Protein AF-N9NGV6-F1 (afdb_monomer_lite)

Structure (mmCIF, N/CA/C/O backbone):
data_AF-N9NGV6-F1
#
_entry.id   AF-N9NGV6-F1
#
loop_
_atom_site.group_PDB
_atom_site.id
_atom_site.type_symbol
_atom_site.label_atom_id
_atom_site.label_alt_id
_atom_site.label_comp_id
_atom_site.label_asym_id
_atom_site.label_entity_id
_atom_site.label_seq_id
_atom_site.pdbx_PDB_ins_code
_atom_site.Cartn_x
_atom_site.Cartn_y
_atom_site.Cartn_z
_atom_site.occupancy
_atom_site.B_iso_or_equiv
_atom_site.auth_seq_id
_atom_site.auth_comp_id
_atom_site.auth_asym_id
_atom_site.auth_atom_id
_atom_site.pdbx_PDB_model_num
ATOM 1 N N . MET A 1 1 ? -22.074 -6.599 -7.313 1.00 46.69 1 MET A N 1
ATOM 2 C CA . MET A 1 1 ? -21.651 -6.704 -5.898 1.00 46.69 1 MET A CA 1
ATOM 3 C C . MET A 1 1 ? -20.652 -7.845 -5.792 1.00 46.69 1 MET A C 1
ATOM 5 O O . MET A 1 1 ? -20.912 -8.890 -6.373 1.00 46.69 1 MET A O 1
ATOM 9 N N . ARG A 1 2 ? -19.490 -7.631 -5.161 1.00 52.28 2 ARG A N 1
ATOM 10 C CA . ARG A 1 2 ? -18.477 -8.684 -4.961 1.00 52.28 2 ARG A CA 1
ATOM 11 C C . ARG A 1 2 ? -18.906 -9.549 -3.782 1.00 52.28 2 ARG A C 1
ATOM 13 O O . ARG A 1 2 ? -18.791 -9.114 -2.646 1.00 52.28 2 ARG A O 1
ATOM 20 N N . ASN A 1 3 ? -19.430 -10.735 -4.076 1.00 52.59 3 ASN A N 1
ATOM 21 C CA . ASN A 1 3 ? -19.887 -11.712 -3.079 1.00 52.59 3 ASN A CA 1
ATOM 22 C C . ASN A 1 3 ? -18.742 -12.536 -2.467 1.00 52.59 3 ASN A C 1
ATOM 24 O O . ASN A 1 3 ? -18.998 -13.397 -1.632 1.00 52.59 3 ASN A O 1
ATOM 28 N N . ASP A 1 4 ? -17.496 -12.266 -2.859 1.00 52.62 4 ASP A N 1
ATOM 29 C CA . ASP A 1 4 ? -16.306 -13.065 -2.535 1.00 52.62 4 ASP A CA 1
ATOM 30 C C . ASP A 1 4 ? -15.890 -13.023 -1.047 1.00 52.62 4 ASP A C 1
ATOM 32 O O . ASP A 1 4 ? -14.843 -13.562 -0.701 1.00 52.62 4 ASP A O 1
ATOM 36 N N . PHE A 1 5 ? -16.678 -12.359 -0.189 1.00 55.09 5 PHE A N 1
ATOM 37 C CA . PHE A 1 5 ? -16.385 -12.119 1.230 1.00 55.09 5 PHE A CA 1
ATOM 38 C C . PHE A 1 5 ? -17.526 -12.486 2.187 1.00 55.09 5 PHE A C 1
ATOM 40 O O . PHE A 1 5 ? -17.358 -12.396 3.403 1.00 55.09 5 PHE A O 1
ATOM 47 N N . ASN A 1 6 ? -18.688 -12.902 1.669 1.00 60.81 6 ASN A N 1
ATOM 48 C CA . ASN A 1 6 ? -19.876 -13.176 2.492 1.00 60.81 6 ASN A CA 1
ATOM 49 C C . ASN A 1 6 ? -19.674 -14.317 3.507 1.00 60.81 6 ASN A C 1
ATOM 51 O O . ASN A 1 6 ? -20.473 -14.460 4.428 1.00 60.81 6 ASN A O 1
ATOM 55 N N . ASP A 1 7 ? -18.631 -15.121 3.331 1.00 61.78 7 ASP A N 1
ATOM 56 C CA . ASP A 1 7 ? -18.218 -16.221 4.198 1.00 61.78 7 ASP A CA 1
ATOM 57 C C . ASP A 1 7 ? -17.392 -15.777 5.419 1.00 61.78 7 ASP A C 1
ATOM 59 O O . ASP A 1 7 ? -17.326 -16.519 6.398 1.00 61.78 7 ASP A O 1
ATOM 63 N N . ILE A 1 8 ? -16.788 -14.581 5.396 1.00 62.56 8 ILE A N 1
ATOM 64 C CA . ILE A 1 8 ? -15.898 -14.097 6.468 1.00 62.56 8 ILE A CA 1
ATOM 65 C C . ILE A 1 8 ? -16.412 -12.794 7.086 1.00 62.56 8 ILE A C 1
ATOM 67 O O . ILE A 1 8 ? -16.446 -12.661 8.308 1.00 62.56 8 ILE A O 1
ATOM 71 N N . ALA A 1 9 ? -16.782 -11.815 6.261 1.00 63.62 9 ALA A N 1
ATOM 72 C CA . ALA A 1 9 ? -17.234 -10.498 6.698 1.00 63.62 9 ALA A CA 1
ATOM 73 C C . ALA A 1 9 ? -17.785 -9.708 5.506 1.00 63.62 9 ALA A C 1
ATOM 75 O O . ALA A 1 9 ? -17.295 -9.837 4.387 1.00 63.62 9 ALA A O 1
ATOM 76 N N . ASN A 1 10 ? -18.741 -8.804 5.736 1.00 70.38 10 ASN A N 1
ATOM 77 C CA . ASN A 1 10 ? -19.172 -7.897 4.669 1.00 70.38 10 ASN A CA 1
ATOM 78 C C . ASN A 1 10 ? -17.961 -7.088 4.149 1.00 70.38 10 ASN A C 1
ATOM 80 O O . ASN A 1 10 ? -17.121 -6.644 4.935 1.00 70.38 10 ASN A O 1
ATOM 84 N N . TYR A 1 11 ? -17.882 -6.867 2.836 1.00 70.00 11 TYR A N 1
ATOM 85 C CA . TYR A 1 11 ? -16.797 -6.132 2.178 1.00 70.00 11 TYR A CA 1
ATOM 86 C C . TYR A 1 11 ? -16.496 -4.785 2.859 1.00 70.00 11 TYR A C 1
ATOM 88 O O . TYR A 1 11 ? -15.333 -4.441 3.069 1.00 70.00 11 TYR A O 1
ATOM 96 N N . ASP A 1 12 ? -17.536 -4.068 3.295 1.00 76.31 12 ASP A N 1
ATOM 97 C CA . ASP A 1 12 ? -17.400 -2.787 3.998 1.00 76.31 12 ASP A CA 1
ATOM 98 C C . ASP A 1 12 ? -16.634 -2.915 5.325 1.00 76.31 12 ASP A C 1
ATOM 100 O O . ASP A 1 12 ? -15.899 -2.006 5.714 1.00 76.31 12 ASP A O 1
ATOM 104 N N . GLN A 1 13 ? -16.770 -4.048 6.022 1.00 79.00 13 GLN A N 1
ATOM 105 C CA . GLN A 1 13 ? -16.045 -4.326 7.265 1.00 79.00 13 GLN A CA 1
ATOM 106 C C . GLN A 1 13 ? -14.561 -4.576 6.989 1.00 79.00 13 GLN A C 1
ATOM 108 O O . GLN A 1 13 ? -13.707 -4.051 7.708 1.00 79.00 13 GLN A O 1
ATOM 113 N N . ILE A 1 14 ? -14.245 -5.315 5.921 1.00 78.94 14 ILE A N 1
ATOM 114 C CA . ILE A 1 14 ? -12.863 -5.554 5.485 1.00 78.94 14 ILE A CA 1
ATOM 115 C C . ILE A 1 14 ? -12.217 -4.232 5.076 1.00 78.94 14 ILE A C 1
ATOM 117 O O . ILE A 1 14 ? -11.134 -3.891 5.552 1.00 78.94 14 ILE A O 1
ATOM 121 N N . GLU A 1 15 ? -12.893 -3.447 4.238 1.00 78.94 15 GLU A N 1
ATOM 122 C CA . GLU A 1 15 ? -12.346 -2.186 3.749 1.00 78.94 15 GLU A CA 1
ATOM 123 C C . GLU A 1 15 ? -12.165 -1.173 4.886 1.00 78.94 15 GLU A C 1
ATOM 125 O O . GLU A 1 15 ? -11.138 -0.497 4.950 1.00 78.94 15 GLU A O 1
ATOM 130 N N . ARG A 1 16 ? -13.116 -1.099 5.825 1.00 86.38 16 ARG A N 1
ATOM 131 C CA . ARG A 1 16 ? -12.998 -0.267 7.030 1.00 86.38 16 ARG A CA 1
ATOM 132 C C . ARG A 1 16 ? -11.822 -0.694 7.907 1.00 86.38 16 ARG A C 1
ATOM 134 O O . ARG A 1 16 ? -11.074 0.167 8.356 1.00 86.38 16 ARG A O 1
ATOM 141 N N . THR A 1 17 ? -11.613 -1.994 8.094 1.00 87.62 17 THR A N 1
ATOM 142 C CA . THR A 1 17 ? -10.464 -2.511 8.856 1.00 87.62 17 THR A CA 1
ATOM 143 C C . THR A 1 17 ? -9.143 -2.136 8.184 1.00 87.62 17 THR A C 1
ATOM 145 O O . THR A 1 17 ? -8.248 -1.604 8.833 1.00 87.62 17 THR A O 1
ATOM 148 N N . LEU A 1 18 ? -9.036 -2.318 6.865 1.00 86.50 18 LEU A N 1
ATOM 149 C CA . LEU A 1 18 ? -7.844 -1.923 6.107 1.00 86.50 18 LEU A CA 1
ATOM 150 C C . LEU A 1 18 ? -7.610 -0.409 6.137 1.00 86.50 18 LEU A C 1
ATOM 152 O O . LEU A 1 18 ? -6.464 0.027 6.210 1.00 86.50 18 LEU A O 1
ATOM 156 N N . ARG A 1 19 ? -8.672 0.405 6.097 1.00 88.19 19 ARG A N 1
ATOM 157 C CA . ARG A 1 19 ? -8.565 1.863 6.259 1.00 88.19 19 ARG A CA 1
ATOM 158 C C . ARG A 1 19 ? -8.018 2.243 7.632 1.00 88.19 19 ARG A C 1
ATOM 160 O O . ARG A 1 19 ? -7.132 3.090 7.682 1.00 88.19 19 ARG A O 1
ATOM 167 N N . ASN A 1 20 ? -8.498 1.613 8.702 1.00 92.88 20 ASN A N 1
ATOM 168 C CA . ASN A 1 20 ? -7.997 1.864 10.053 1.00 92.88 20 ASN A CA 1
ATOM 169 C C . ASN A 1 20 ? -6.509 1.513 10.161 1.00 92.88 20 ASN A C 1
ATOM 171 O O . ASN A 1 20 ? -5.726 2.347 10.593 1.00 92.88 20 ASN A O 1
ATOM 175 N N . LEU A 1 21 ? -6.092 0.355 9.641 1.00 91.00 21 LEU A N 1
ATOM 176 C CA . LEU A 1 21 ? -4.678 -0.045 9.629 1.00 91.00 21 LEU A CA 1
ATOM 177 C C . LEU A 1 21 ? -3.783 0.921 8.832 1.00 91.00 21 LEU A C 1
ATOM 179 O O . LEU A 1 21 ? -2.620 1.124 9.174 1.00 91.00 21 LEU A O 1
ATOM 183 N N . VAL A 1 22 ? -4.305 1.540 7.769 1.00 91.69 22 VAL A N 1
ATOM 184 C CA . VAL A 1 22 ? -3.583 2.606 7.053 1.00 91.69 22 VAL A CA 1
ATOM 185 C C . VAL A 1 22 ? -3.487 3.878 7.898 1.00 91.69 22 VAL A C 1
ATOM 187 O O . VAL A 1 22 ? -2.434 4.510 7.917 1.00 91.69 22 VAL A O 1
ATOM 190 N N . GLN A 1 23 ? -4.554 4.260 8.606 1.00 92.56 23 GLN A N 1
ATOM 191 C CA . GLN A 1 23 ? -4.550 5.430 9.495 1.00 92.56 23 GLN A CA 1
ATOM 192 C C . GLN A 1 23 ? -3.619 5.249 10.698 1.00 92.56 23 GLN A C 1
ATOM 194 O O . GLN A 1 23 ? -2.949 6.195 11.101 1.00 92.56 23 GLN A O 1
ATOM 199 N N . GLU A 1 24 ? -3.542 4.032 11.228 1.00 92.81 24 GLU A N 1
ATOM 200 C CA . GLU A 1 24 ? -2.627 3.638 12.302 1.00 92.81 24 GLU A CA 1
ATOM 201 C C . GLU A 1 24 ? -1.168 3.553 11.825 1.00 92.81 24 GLU A C 1
ATOM 203 O O . GLU A 1 24 ? -0.250 3.488 12.638 1.00 92.81 24 GLU A O 1
ATOM 208 N N . GLY A 1 25 ? -0.930 3.610 10.510 1.00 89.81 25 GLY A N 1
ATOM 209 C CA . GLY A 1 25 ? 0.407 3.546 9.931 1.00 89.81 25 GLY A CA 1
ATOM 210 C C . GLY A 1 25 ? 0.996 2.139 9.906 1.00 89.81 25 GLY A C 1
ATOM 211 O O . GLY A 1 25 ? 2.206 2.012 9.767 1.00 89.81 25 GLY A O 1
ATOM 212 N N . GLU A 1 26 ? 0.164 1.100 10.005 1.00 89.12 26 GLU A N 1
ATOM 213 C CA . GLU A 1 26 ? 0.551 -0.316 9.915 1.00 89.12 26 GLU A CA 1
ATOM 214 C C . GLU A 1 26 ? 0.575 -0.820 8.461 1.00 89.12 26 GLU A C 1
ATOM 216 O O . GLU A 1 26 ? 1.296 -1.764 8.117 1.00 89.12 26 GLU A O 1
ATOM 221 N N . LEU A 1 27 ? -0.176 -0.154 7.576 1.00 89.69 27 LEU A N 1
ATOM 222 C CA . LEU A 1 27 ? -0.244 -0.442 6.144 1.00 89.69 27 LEU A CA 1
ATOM 223 C C . LEU A 1 27 ? -0.065 0.816 5.293 1.00 89.69 27 LEU A C 1
ATOM 225 O O . LEU A 1 27 ? -0.477 1.913 5.661 1.00 89.69 27 LEU A O 1
ATOM 229 N N . ILE A 1 28 ? 0.459 0.632 4.082 1.00 88.81 28 ILE A N 1
ATOM 230 C CA . ILE A 1 28 ? 0.374 1.626 3.007 1.00 88.81 28 ILE A CA 1
ATOM 231 C C . ILE A 1 28 ? -0.601 1.110 1.950 1.00 88.81 28 ILE A C 1
ATOM 233 O O . ILE A 1 28 ? -0.467 -0.016 1.462 1.00 88.81 28 ILE A O 1
ATOM 237 N N . LYS A 1 29 ? -1.567 1.951 1.564 1.00 87.88 29 LYS A N 1
ATOM 238 C CA . LYS A 1 29 ? -2.412 1.715 0.388 1.00 87.88 29 LYS A CA 1
ATOM 239 C C . LYS A 1 29 ? -1.650 2.141 -0.865 1.00 87.88 29 LYS A C 1
ATOM 241 O O . LYS A 1 29 ? -1.325 3.312 -1.020 1.00 87.88 29 LYS A O 1
ATOM 246 N N . VAL A 1 30 ? -1.391 1.187 -1.752 1.00 85.19 30 VAL A N 1
ATOM 247 C CA . VAL A 1 30 ? -0.633 1.391 -2.999 1.00 85.19 30 VAL A CA 1
ATOM 248 C C . VAL A 1 30 ? -1.577 1.681 -4.168 1.00 85.19 30 VAL A C 1
ATOM 250 O O . VAL A 1 30 ? -1.267 2.492 -5.032 1.00 85.19 30 VAL A O 1
ATOM 253 N N . GLY A 1 31 ? -2.753 1.046 -4.185 1.00 77.94 31 GLY A N 1
ATOM 254 C CA . GLY A 1 31 ? -3.729 1.174 -5.270 1.00 77.94 31 GLY A CA 1
ATOM 255 C C . GLY A 1 31 ? -5.114 0.644 -4.897 1.00 77.94 31 GLY A C 1
ATOM 256 O O . GLY A 1 31 ? -5.419 0.438 -3.718 1.00 77.94 31 GLY A O 1
ATOM 257 N N . TYR A 1 32 ? -5.974 0.423 -5.896 1.00 72.44 32 TYR A N 1
ATOM 258 C CA . TYR A 1 32 ? -7.323 -0.128 -5.703 1.00 72.44 32 TYR A CA 1
ATOM 259 C C . TYR A 1 32 ? -7.264 -1.551 -5.126 1.00 72.44 32 TYR A C 1
ATOM 261 O O . TYR A 1 32 ? -7.088 -2.517 -5.858 1.00 72.44 32 TYR A O 1
ATOM 269 N N . GLY A 1 33 ? -7.398 -1.666 -3.801 1.00 76.19 33 GLY A N 1
ATOM 270 C CA . GLY A 1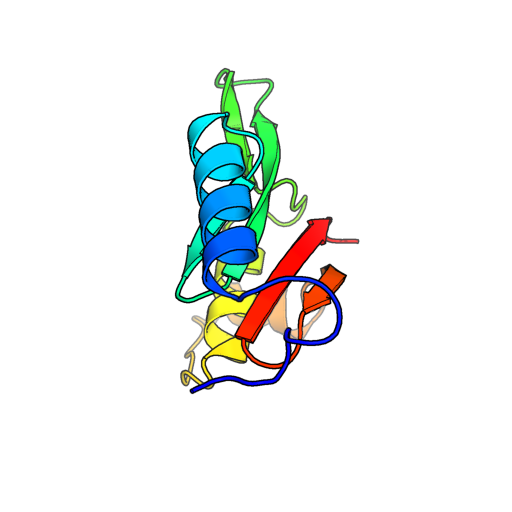 33 ? -7.358 -2.944 -3.082 1.00 76.19 33 GLY A CA 1
ATOM 271 C C . GLY A 1 33 ? -5.950 -3.496 -2.828 1.00 76.19 33 GLY A C 1
ATOM 272 O O . GLY A 1 33 ? -5.804 -4.595 -2.303 1.00 76.19 33 GLY A O 1
ATOM 273 N N . ILE A 1 34 ? -4.897 -2.746 -3.154 1.00 79.75 34 ILE A N 1
ATOM 274 C CA . ILE A 1 34 ? -3.514 -3.207 -2.986 1.00 79.75 34 ILE A CA 1
ATOM 275 C C . ILE A 1 34 ? -2.904 -2.518 -1.776 1.00 79.75 34 ILE A C 1
ATOM 277 O O . ILE A 1 34 ? -2.797 -1.289 -1.738 1.00 79.75 34 ILE A O 1
ATOM 281 N N . TYR A 1 35 ? -2.503 -3.329 -0.802 1.00 85.19 35 TYR A N 1
ATOM 282 C CA . TYR A 1 35 ? -1.939 -2.881 0.462 1.00 85.19 35 TYR A CA 1
ATOM 283 C C . TYR A 1 35 ? -0.604 -3.578 0.708 1.00 85.19 35 TYR A C 1
ATOM 285 O O . TYR A 1 35 ? -0.427 -4.756 0.389 1.00 85.19 35 TYR A O 1
ATOM 293 N N . THR A 1 36 ? 0.340 -2.851 1.294 1.00 85.44 36 THR A N 1
ATOM 294 C CA . THR A 1 36 ? 1.647 -3.389 1.673 1.00 85.44 36 THR A CA 1
ATOM 295 C C . THR A 1 36 ? 1.910 -3.143 3.146 1.00 85.44 36 THR A C 1
ATOM 297 O O . THR A 1 36 ? 1.540 -2.093 3.684 1.00 85.44 36 THR A O 1
ATOM 300 N N . LYS A 1 37 ? 2.549 -4.117 3.794 1.00 86.69 37 LYS A N 1
ATOM 301 C CA . LYS A 1 37 ? 3.075 -3.948 5.142 1.00 86.69 37 LYS A CA 1
ATOM 302 C C . LYS A 1 37 ? 4.135 -2.859 5.148 1.00 86.69 37 LYS A C 1
ATOM 304 O O . LYS A 1 37 ? 4.850 -2.644 4.165 1.00 86.69 37 LYS A O 1
ATOM 309 N N . VAL A 1 38 ? 4.258 -2.196 6.282 1.00 88.31 38 VAL A N 1
ATOM 310 C CA . VAL A 1 38 ? 5.227 -1.130 6.474 1.00 88.31 38 VAL A CA 1
ATOM 311 C C . VAL A 1 38 ? 6.366 -1.519 7.404 1.00 88.31 38 VAL A C 1
ATOM 313 O O . VAL A 1 38 ? 6.283 -2.460 8.192 1.00 88.31 38 VAL A O 1
ATOM 316 N N . ARG A 1 39 ? 7.443 -0.746 7.316 1.00 87.06 39 ARG A N 1
ATOM 317 C CA . ARG A 1 39 ? 8.518 -0.687 8.301 1.00 87.06 39 ARG A CA 1
ATOM 318 C C . ARG A 1 39 ? 8.908 0.765 8.526 1.00 87.06 39 ARG A C 1
ATOM 320 O O . ARG A 1 39 ? 8.781 1.606 7.633 1.00 87.06 39 ARG A O 1
ATOM 327 N N . LYS A 1 40 ? 9.449 1.054 9.705 1.00 88.31 40 LYS A N 1
ATOM 328 C CA . LYS A 1 40 ? 10.051 2.356 9.980 1.00 88.31 40 LYS A CA 1
ATOM 329 C C . LYS A 1 40 ? 11.452 2.397 9.380 1.00 88.31 40 LYS A C 1
ATOM 331 O O . LYS A 1 40 ? 12.278 1.523 9.642 1.00 88.31 40 LYS A O 1
ATOM 336 N N . ASN A 1 41 ? 11.727 3.408 8.569 1.00 84.25 41 ASN A N 1
ATOM 337 C CA . ASN A 1 41 ? 13.078 3.679 8.108 1.00 84.25 41 ASN A CA 1
ATOM 338 C C . ASN A 1 41 ? 13.924 4.136 9.306 1.00 84.25 41 ASN A C 1
ATOM 340 O O . ASN A 1 41 ? 13.583 5.119 9.960 1.00 84.25 41 ASN A O 1
ATOM 344 N N . GLN A 1 42 ? 15.022 3.436 9.586 1.00 83.50 42 GLN A N 1
ATOM 345 C CA . GLN A 1 42 ? 15.894 3.755 10.719 1.00 83.50 42 GLN A CA 1
ATOM 346 C C . GLN A 1 42 ? 16.602 5.108 10.565 1.00 83.50 42 GLN A C 1
ATOM 348 O O . GLN A 1 42 ? 16.837 5.782 11.559 1.00 83.50 42 GLN A O 1
ATOM 353 N N . MET A 1 43 ? 16.891 5.524 9.329 1.00 87.00 43 MET A N 1
ATOM 354 C CA . MET A 1 43 ? 17.591 6.775 9.033 1.00 87.00 43 MET A CA 1
ATOM 355 C C . MET A 1 43 ? 16.656 7.986 9.091 1.00 87.00 43 MET A C 1
ATOM 357 O O . MET A 1 43 ? 16.989 9.013 9.669 1.00 87.00 43 MET A O 1
ATOM 361 N N . THR A 1 44 ? 15.477 7.883 8.470 1.00 88.50 44 THR A N 1
ATOM 362 C CA . THR A 1 44 ? 14.561 9.031 8.317 1.00 88.50 44 THR A CA 1
ATOM 363 C C . THR A 1 44 ? 13.405 9.031 9.311 1.00 88.50 44 THR A C 1
ATOM 365 O O . THR A 1 44 ? 12.659 10.004 9.379 1.00 88.50 44 THR A O 1
ATOM 368 N N . GLY A 1 45 ? 13.187 7.928 10.032 1.00 87.69 45 GLY A N 1
ATOM 369 C CA . GLY A 1 45 ? 12.035 7.728 10.910 1.00 87.69 45 GLY A CA 1
ATOM 370 C C . GLY A 1 45 ? 10.692 7.597 10.181 1.00 87.69 45 GLY A C 1
ATOM 371 O O . GLY A 1 45 ? 9.677 7.370 10.838 1.00 87.69 45 GLY A O 1
ATOM 372 N N . LYS A 1 46 ? 10.670 7.724 8.847 1.00 89.00 46 LYS A N 1
ATOM 373 C CA . LYS A 1 46 ? 9.454 7.669 8.031 1.00 89.00 46 LYS A CA 1
ATOM 374 C C . LYS A 1 46 ? 8.996 6.233 7.808 1.00 89.00 46 LYS A C 1
ATOM 376 O O . LYS A 1 46 ? 9.808 5.311 7.726 1.00 89.00 46 LYS A O 1
ATOM 381 N N . ILE A 1 47 ? 7.689 6.067 7.667 1.00 88.69 47 ILE A N 1
ATOM 382 C CA . ILE A 1 47 ? 7.069 4.796 7.308 1.00 88.69 47 ILE A CA 1
ATOM 383 C C . ILE A 1 47 ? 7.307 4.540 5.817 1.00 88.69 47 ILE A C 1
ATOM 385 O O . ILE A 1 47 ? 7.052 5.409 4.983 1.00 88.69 47 ILE A O 1
ATOM 389 N N . ILE A 1 48 ? 7.832 3.362 5.491 1.00 87.19 48 ILE A N 1
ATOM 390 C CA . ILE A 1 48 ? 8.108 2.912 4.123 1.00 87.19 48 ILE A CA 1
ATOM 391 C C . ILE A 1 48 ? 7.604 1.478 3.939 1.00 87.19 48 ILE A C 1
ATOM 393 O O . ILE A 1 48 ? 7.403 0.779 4.936 1.00 87.19 48 ILE A O 1
ATOM 397 N N . PRO A 1 49 ? 7.424 0.997 2.698 1.00 86.69 49 PRO A N 1
ATOM 398 C CA . PRO A 1 49 ? 7.091 -0.401 2.473 1.00 86.69 49 PRO A CA 1
ATOM 399 C C . PRO A 1 49 ? 8.109 -1.346 3.127 1.00 86.69 49 PRO A C 1
ATOM 401 O O . PRO A 1 49 ? 9.323 -1.126 3.070 1.00 86.69 49 PRO A O 1
ATOM 404 N N . ALA A 1 50 ? 7.612 -2.429 3.723 1.00 83.94 50 ALA A N 1
ATOM 405 C CA . ALA A 1 50 ? 8.427 -3.467 4.355 1.00 83.94 50 ALA A CA 1
ATOM 406 C C . ALA A 1 50 ? 9.284 -4.255 3.347 1.00 83.94 50 ALA A C 1
ATOM 408 O O . ALA A 1 50 ? 10.188 -4.982 3.741 1.00 83.94 50 ALA A O 1
ATOM 409 N N . CYS A 1 51 ? 9.042 -4.062 2.049 1.00 78.50 51 CYS A N 1
ATOM 410 C CA . CYS A 1 51 ? 9.848 -4.590 0.959 1.00 78.50 51 CYS A CA 1
ATOM 411 C C . CYS A 1 51 ? 11.327 -4.174 1.093 1.00 78.50 51 CYS A C 1
ATOM 413 O O . CYS A 1 51 ? 11.648 -2.980 1.195 1.00 78.50 51 CYS A O 1
ATOM 415 N N . LEU A 1 52 ? 12.226 -5.163 1.093 1.00 71.62 52 LEU A N 1
ATOM 416 C CA . LEU A 1 52 ? 13.674 -4.939 1.104 1.00 71.62 52 LEU A CA 1
ATOM 417 C C . LEU A 1 52 ? 14.173 -4.399 -0.240 1.00 71.62 52 LEU A C 1
ATOM 419 O O . LEU A 1 52 ? 15.015 -3.507 -0.248 1.00 71.62 52 LEU A O 1
ATOM 423 N N . GLU A 1 53 ? 13.580 -4.850 -1.347 1.00 73.62 53 GLU A N 1
ATOM 424 C CA . GLU A 1 53 ? 13.878 -4.361 -2.702 1.00 73.62 53 GLU A CA 1
ATOM 425 C C . GLU A 1 53 ? 13.404 -2.917 -2.949 1.00 73.62 53 GLU A C 1
ATOM 427 O O . GLU A 1 53 ? 13.727 -2.309 -3.965 1.00 73.62 53 GLU A O 1
ATOM 432 N N . GLY A 1 54 ? 12.662 -2.337 -2.002 1.00 75.81 54 GLY A N 1
ATOM 433 C CA . GLY A 1 54 ? 12.223 -0.947 -2.042 1.00 75.81 54 GLY A CA 1
ATOM 434 C C . GLY A 1 54 ? 10.781 -0.760 -2.511 1.00 75.81 54 GLY A C 1
ATOM 435 O O . GLY A 1 54 ? 10.000 -1.706 -2.636 1.00 75.81 54 GLY A O 1
ATOM 436 N N . ALA A 1 55 ? 10.401 0.505 -2.699 1.00 77.56 55 ALA A N 1
ATOM 437 C CA . ALA A 1 55 ? 9.036 0.885 -3.065 1.00 77.56 55 ALA A CA 1
ATOM 438 C C . ALA A 1 55 ? 8.694 0.520 -4.519 1.00 77.56 55 ALA A C 1
ATOM 440 O O . ALA A 1 55 ? 7.561 0.130 -4.796 1.00 77.56 55 ALA A O 1
ATOM 441 N N . ASP A 1 56 ? 9.677 0.586 -5.415 1.00 80.38 56 ASP A N 1
ATOM 442 C CA . ASP A 1 56 ? 9.518 0.336 -6.850 1.00 80.38 56 ASP A CA 1
ATOM 443 C C . ASP A 1 56 ? 9.014 -1.083 -7.132 1.00 80.38 56 ASP A C 1
ATOM 445 O O . ASP A 1 56 ? 8.084 -1.264 -7.915 1.00 80.38 56 ASP A O 1
ATOM 449 N N . ALA A 1 57 ? 9.534 -2.078 -6.411 1.00 78.50 57 ALA A N 1
ATOM 450 C CA . ALA A 1 57 ? 9.065 -3.455 -6.492 1.00 78.50 57 ALA A CA 1
ATOM 451 C C . ALA A 1 57 ? 7.570 -3.575 -6.150 1.00 78.50 57 ALA A C 1
ATOM 453 O O . ALA A 1 57 ? 6.817 -4.272 -6.832 1.00 78.50 57 ALA A O 1
ATOM 454 N N . VAL A 1 58 ? 7.117 -2.869 -5.107 1.00 80.12 58 VAL A N 1
ATOM 455 C CA . VAL A 1 58 ? 5.712 -2.890 -4.669 1.00 80.12 58 VAL A CA 1
ATOM 456 C C . VAL A 1 58 ? 4.809 -2.237 -5.715 1.00 80.12 58 VAL A C 1
ATOM 458 O O . VAL A 1 58 ? 3.712 -2.728 -5.980 1.00 80.12 58 VAL A O 1
ATOM 461 N N . ILE A 1 59 ? 5.271 -1.142 -6.323 1.00 80.62 59 ILE A N 1
ATOM 462 C CA . ILE A 1 59 ? 4.557 -0.449 -7.400 1.00 80.62 59 ILE A CA 1
ATOM 463 C C . ILE A 1 59 ? 4.473 -1.341 -8.639 1.00 80.62 59 ILE A C 1
ATOM 465 O O . ILE A 1 59 ? 3.397 -1.478 -9.217 1.00 80.62 59 ILE A O 1
ATOM 469 N N . PHE A 1 60 ? 5.573 -1.985 -9.027 1.00 80.00 60 PHE A N 1
ATOM 470 C CA . PHE A 1 60 ? 5.621 -2.872 -10.185 1.00 80.00 60 PHE A CA 1
ATOM 471 C C . PHE A 1 60 ? 4.624 -4.027 -10.052 1.00 80.00 60 PHE A C 1
ATOM 473 O O . PHE A 1 60 ? 3.834 -4.295 -10.957 1.00 80.00 60 PHE A O 1
ATOM 480 N N . GLU A 1 61 ? 4.593 -4.660 -8.884 1.00 76.75 61 GLU A N 1
ATOM 481 C CA . GLU A 1 61 ? 3.652 -5.737 -8.596 1.00 76.75 61 GLU A CA 1
ATOM 482 C C . GLU A 1 61 ? 2.195 -5.242 -8.551 1.00 76.75 61 GLU A C 1
ATOM 484 O O . GLU A 1 61 ? 1.278 -5.933 -9.006 1.00 76.75 61 GLU A O 1
ATOM 489 N N . ALA A 1 62 ? 1.967 -4.019 -8.063 1.00 78.69 62 ALA A N 1
ATOM 490 C CA . ALA A 1 62 ? 0.650 -3.397 -8.100 1.00 78.69 62 ALA A CA 1
ATOM 491 C C . ALA A 1 62 ? 0.171 -3.133 -9.537 1.00 78.69 62 ALA A C 1
ATOM 493 O O . ALA A 1 62 ? -0.979 -3.418 -9.866 1.00 78.69 62 ALA A O 1
ATOM 494 N N . LEU A 1 63 ? 1.051 -2.637 -10.406 1.00 80.31 63 LEU A N 1
ATOM 495 C CA . LEU A 1 63 ? 0.752 -2.384 -11.816 1.00 80.31 63 LEU A CA 1
ATOM 496 C C . LEU A 1 63 ? 0.498 -3.685 -12.586 1.00 80.31 63 LEU A C 1
ATOM 498 O O . LEU A 1 63 ? -0.483 -3.778 -13.323 1.00 80.31 63 LEU A O 1
ATOM 502 N N . LYS A 1 64 ? 1.309 -4.720 -12.341 1.00 78.25 64 LYS A N 1
ATOM 503 C CA . LYS A 1 64 ? 1.121 -6.063 -12.909 1.00 78.25 64 LYS A CA 1
ATOM 504 C C . LYS A 1 64 ? -0.240 -6.658 -12.536 1.00 78.25 64 LYS A C 1
ATOM 506 O O . LYS A 1 64 ? -0.897 -7.282 -13.360 1.00 78.25 64 LYS A O 1
ATOM 511 N N . ARG A 1 65 ? -0.690 -6.446 -11.296 1.00 73.75 65 ARG A N 1
ATOM 512 C CA . ARG A 1 65 ? -2.024 -6.850 -10.813 1.00 73.75 65 ARG A CA 1
ATOM 513 C C . ARG A 1 65 ? -3.172 -6.128 -11.501 1.00 73.75 65 ARG A C 1
ATOM 515 O O . ARG A 1 65 ? -4.244 -6.708 -11.641 1.00 73.75 65 ARG A O 1
ATOM 522 N N . LEU A 1 66 ? -2.958 -4.870 -11.864 1.00 74.69 66 LEU A N 1
ATOM 523 C CA . LEU A 1 66 ? -3.938 -4.045 -12.563 1.00 74.69 66 LEU A CA 1
ATOM 524 C C . LEU A 1 66 ? -3.943 -4.296 -14.080 1.00 74.69 66 LEU A C 1
ATOM 526 O O . LEU A 1 66 ? -4.678 -3.611 -14.781 1.00 74.69 66 LEU A O 1
ATOM 530 N N . ASP A 1 67 ? -3.146 -5.257 -14.567 1.00 76.88 67 ASP A N 1
ATOM 531 C CA . ASP A 1 67 ? -2.968 -5.574 -15.991 1.00 76.88 67 ASP A CA 1
ATOM 532 C C . ASP A 1 67 ? -2.555 -4.348 -16.830 1.00 76.88 67 ASP A C 1
ATOM 534 O O . ASP A 1 67 ? -2.913 -4.186 -17.996 1.00 76.88 67 ASP A O 1
ATOM 538 N N . VAL A 1 68 ? -1.800 -3.436 -16.209 1.00 81.56 68 VAL A N 1
ATOM 539 C CA . VAL A 1 68 ? -1.270 -2.245 -16.875 1.00 81.56 68 VAL A CA 1
ATOM 540 C C . VAL A 1 68 ? 0.002 -2.631 -17.620 1.00 81.56 68 VAL A C 1
ATOM 542 O O . VAL A 1 68 ? 0.906 -3.232 -17.041 1.00 81.56 68 VAL A O 1
ATOM 545 N N . GLN A 1 69 ? 0.110 -2.244 -18.892 1.00 80.44 69 GLN A N 1
ATOM 546 C CA . GLN A 1 69 ? 1.349 -2.414 -19.648 1.00 80.44 69 GLN A CA 1
ATOM 547 C C . GLN A 1 69 ? 2.428 -1.471 -19.107 1.00 80.44 69 GLN A C 1
ATOM 549 O O . GLN A 1 69 ? 2.276 -0.250 -19.127 1.00 80.44 69 GLN A O 1
ATOM 554 N N . ILE A 1 70 ? 3.530 -2.043 -18.625 1.00 77.88 70 ILE A N 1
ATOM 555 C CA . ILE A 1 70 ? 4.665 -1.302 -18.073 1.00 77.88 70 ILE A CA 1
ATOM 556 C C . ILE A 1 70 ? 5.812 -1.390 -19.072 1.00 77.88 70 ILE A C 1
ATOM 558 O O . ILE A 1 70 ? 6.200 -2.482 -19.478 1.00 77.88 70 ILE A O 1
ATOM 562 N N . THR A 1 71 ? 6.382 -0.244 -19.438 1.00 82.81 71 THR A N 1
ATOM 563 C CA . THR A 1 71 ? 7.651 -0.198 -20.173 1.00 82.81 71 THR A CA 1
ATOM 564 C C . THR A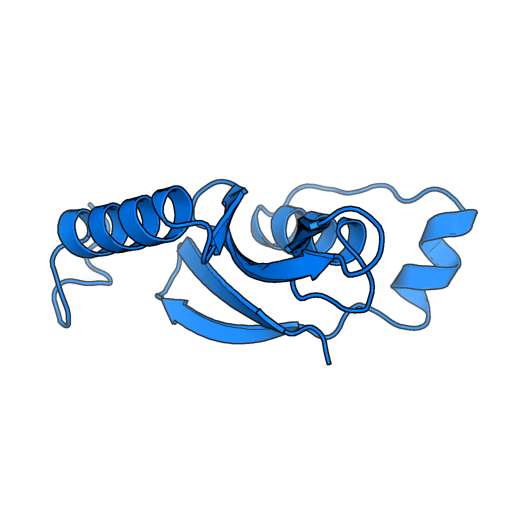 1 71 ? 8.760 0.152 -19.194 1.00 82.81 71 THR A C 1
ATOM 566 O O . THR A 1 71 ? 8.693 1.182 -18.524 1.00 82.81 71 THR A O 1
ATOM 569 N N . LEU A 1 72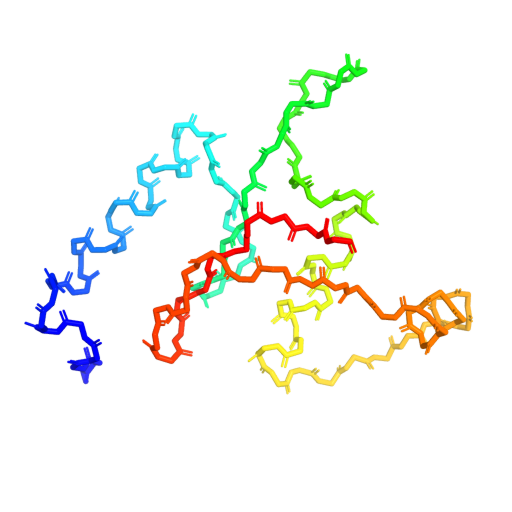 ? 9.773 -0.706 -19.093 1.00 81.25 72 LEU A N 1
ATOM 570 C CA . LEU A 1 72 ? 10.939 -0.461 -18.251 1.00 81.25 72 LEU A CA 1
ATOM 571 C C . LEU A 1 72 ? 12.039 0.222 -19.068 1.00 81.25 72 LEU A C 1
ATOM 573 O O . LEU A 1 72 ? 12.262 -0.100 -20.232 1.00 81.25 72 LEU A O 1
ATOM 577 N N . GLY A 1 73 ? 12.747 1.169 -18.453 1.00 83.19 73 GLY A N 1
ATOM 578 C CA . GLY A 1 73 ? 13.986 1.689 -19.027 1.00 83.19 73 GLY A CA 1
ATOM 579 C C . GLY A 1 73 ? 15.100 0.642 -18.946 1.00 83.19 73 GLY A C 1
ATOM 580 O O . GLY A 1 73 ? 15.092 -0.195 -18.047 1.00 83.19 73 GLY A O 1
ATOM 581 N N . LYS A 1 74 ? 16.106 0.728 -19.827 1.00 80.50 74 LYS A N 1
ATOM 582 C CA . LYS A 1 74 ? 17.212 -0.251 -19.925 1.00 80.50 74 LYS A CA 1
ATOM 583 C C . LYS A 1 74 ? 17.904 -0.566 -18.587 1.00 80.50 74 LYS A C 1
ATOM 585 O O . LYS A 1 74 ? 18.287 -1.704 -18.342 1.00 80.50 74 LYS A O 1
ATOM 590 N N . ALA A 1 75 ? 18.067 0.437 -17.721 1.00 78.12 75 ALA A N 1
ATOM 591 C CA . ALA A 1 75 ? 18.690 0.264 -16.406 1.00 78.12 75 ALA A CA 1
ATOM 592 C C . ALA A 1 75 ? 17.814 -0.555 -15.441 1.00 78.12 75 ALA A C 1
ATOM 594 O O . ALA A 1 75 ? 18.314 -1.385 -14.690 1.00 78.12 75 ALA A O 1
ATOM 595 N N . THR A 1 76 ? 16.502 -0.335 -15.486 1.00 75.38 76 THR A N 1
ATOM 596 C CA . THR A 1 76 ? 15.510 -1.015 -14.647 1.00 75.38 76 THR A CA 1
ATOM 597 C C . THR A 1 76 ? 15.221 -2.420 -15.172 1.00 75.38 76 THR A C 1
ATOM 599 O O . THR A 1 76 ? 15.078 -3.356 -14.396 1.00 75.38 76 THR A O 1
ATOM 602 N N . GLU A 1 77 ? 15.199 -2.592 -16.491 1.00 77.25 77 GLU A N 1
ATOM 603 C CA . GLU A 1 77 ? 14.964 -3.873 -17.152 1.00 77.25 77 GLU A CA 1
ATOM 604 C C . GLU A 1 77 ? 15.952 -4.952 -16.684 1.00 77.25 77 GLU A C 1
ATOM 606 O O . GLU A 1 77 ? 15.535 -6.045 -16.314 1.00 77.25 77 GLU A O 1
ATOM 611 N N . ASN A 1 78 ? 17.245 -4.627 -16.585 1.00 70.31 78 ASN A N 1
ATOM 612 C CA . ASN A 1 78 ? 18.257 -5.572 -16.101 1.00 70.31 78 ASN A CA 1
ATOM 613 C C . ASN A 1 78 ? 17.979 -6.040 -14.660 1.00 70.31 78 ASN A C 1
ATOM 615 O O . ASN A 1 78 ? 18.091 -7.222 -14.358 1.00 70.31 78 ASN A O 1
ATOM 619 N N . ILE A 1 79 ? 17.542 -5.133 -13.787 1.00 69.69 79 ILE A N 1
ATOM 620 C CA . ILE A 1 79 ? 17.284 -5.436 -12.374 1.00 69.69 79 ILE A CA 1
ATOM 621 C C . ILE A 1 79 ? 16.062 -6.354 -12.238 1.00 69.69 79 ILE A C 1
ATOM 623 O O . ILE A 1 79 ? 16.140 -7.402 -11.602 1.00 69.69 79 ILE A O 1
ATOM 627 N N . TYR A 1 80 ? 14.950 -5.992 -12.881 1.00 70.25 80 TYR A N 1
ATOM 628 C CA . TYR A 1 80 ? 13.666 -6.671 -12.690 1.00 70.25 80 TYR A CA 1
ATOM 629 C C . TYR A 1 80 ? 13.470 -7.910 -13.579 1.00 70.25 80 TYR A C 1
ATOM 631 O O . TYR A 1 80 ? 12.687 -8.786 -13.211 1.00 70.25 80 TYR A O 1
ATOM 639 N N . LEU A 1 81 ? 14.155 -8.021 -14.727 1.00 69.31 81 LEU A N 1
ATOM 640 C CA . LEU A 1 81 ? 14.095 -9.226 -15.570 1.00 69.31 81 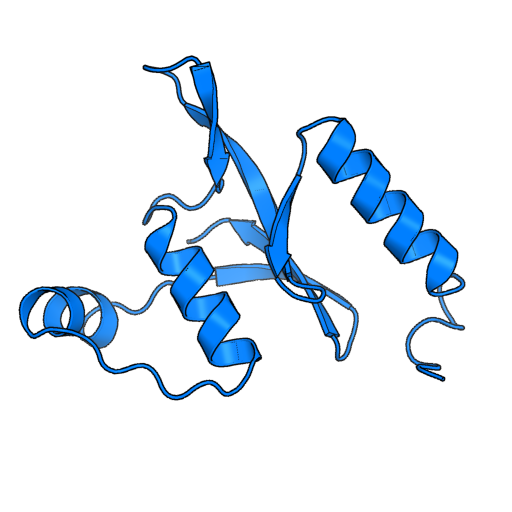LEU A CA 1
ATOM 641 C C . LEU A 1 81 ? 15.043 -10.332 -15.095 1.00 69.31 81 LEU A C 1
ATOM 643 O O . LEU A 1 81 ? 14.722 -11.507 -15.262 1.00 69.31 81 LEU A O 1
ATOM 647 N N . VAL A 1 82 ? 16.196 -9.978 -14.515 1.00 68.56 82 VAL A N 1
ATOM 648 C CA . VAL A 1 82 ? 17.187 -10.966 -14.055 1.00 68.56 82 VAL A CA 1
ATOM 649 C C . VAL A 1 82 ? 16.784 -11.564 -12.707 1.00 68.56 82 VAL A C 1
ATOM 651 O O . VAL A 1 82 ? 16.912 -12.771 -12.522 1.00 68.56 82 VAL A O 1
ATOM 654 N N . ASN A 1 83 ? 16.254 -10.752 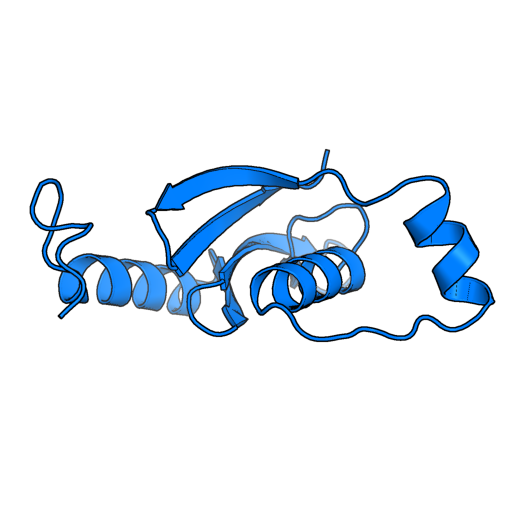-11.787 1.00 66.81 83 ASN A N 1
ATOM 655 C CA . ASN A 1 83 ? 15.721 -11.212 -10.504 1.00 66.81 83 ASN A CA 1
ATOM 656 C C . ASN A 1 83 ? 14.406 -10.486 -10.194 1.00 66.81 83 ASN A C 1
ATOM 658 O O . ASN A 1 83 ? 14.425 -9.417 -9.585 1.00 66.81 83 ASN A O 1
ATOM 662 N N . PRO A 1 84 ? 13.256 -11.034 -10.623 1.00 67.31 84 PRO A N 1
ATOM 663 C CA . PRO A 1 84 ? 11.978 -10.397 -10.363 1.00 67.31 84 PRO A CA 1
ATOM 664 C C . PRO A 1 84 ? 11.663 -10.405 -8.859 1.00 67.31 84 PRO A C 1
ATOM 666 O O . PRO A 1 84 ? 11.886 -11.435 -8.209 1.00 67.31 84 PRO A O 1
ATOM 669 N N . PRO A 1 85 ? 11.061 -9.320 -8.339 1.00 68.19 85 PRO A N 1
ATOM 670 C CA . PRO A 1 85 ? 10.657 -9.223 -6.949 1.00 68.19 85 PRO A CA 1
ATOM 671 C C . PRO A 1 85 ? 9.812 -10.408 -6.513 1.00 68.19 85 PRO A C 1
ATOM 673 O O . PRO A 1 85 ? 8.783 -10.722 -7.129 1.00 68.19 85 PRO A O 1
ATOM 676 N N . ARG A 1 86 ? 10.216 -11.067 -5.429 1.00 68.81 86 ARG A N 1
ATOM 677 C CA . ARG A 1 86 ? 9.454 -12.185 -4.872 1.00 68.81 86 ARG A CA 1
ATOM 678 C C . ARG A 1 86 ? 8.582 -11.712 -3.735 1.00 68.81 86 ARG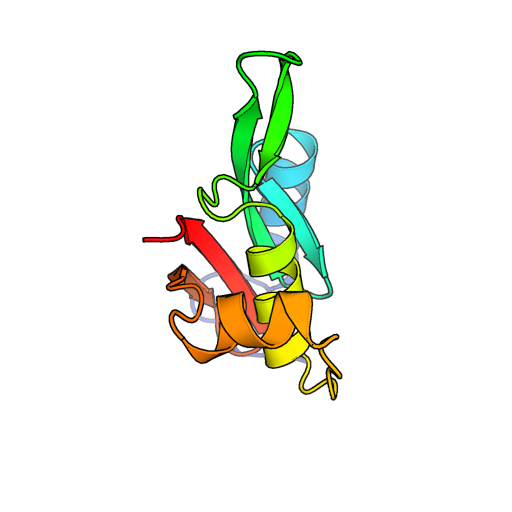 A C 1
ATOM 680 O O . ARG A 1 86 ? 9.001 -11.553 -2.595 1.00 68.81 86 ARG A O 1
ATOM 687 N N . PHE A 1 87 ? 7.307 -11.556 -4.039 1.00 67.38 87 PHE A N 1
ATOM 688 C CA . PHE A 1 87 ? 6.332 -11.177 -3.038 1.00 67.38 87 PHE A CA 1
ATOM 689 C C . PHE A 1 87 ? 5.720 -12.383 -2.333 1.00 67.38 87 PHE A C 1
ATOM 691 O O . PHE A 1 87 ? 5.071 -13.221 -2.962 1.00 67.38 87 PHE A O 1
ATOM 698 N N . GLN A 1 88 ? 5.814 -12.409 -1.002 1.00 63.81 88 GLN A N 1
ATOM 699 C CA . GLN A 1 88 ? 4.976 -13.288 -0.196 1.00 63.81 88 GLN A CA 1
ATOM 700 C C . GLN A 1 88 ? 3.646 -12.577 0.095 1.00 63.81 88 GLN A C 1
ATOM 702 O O . GLN A 1 88 ? 3.571 -11.621 0.874 1.00 63.81 88 GLN A O 1
ATOM 707 N N . SER A 1 89 ? 2.569 -13.023 -0.553 1.00 60.31 89 SER A N 1
ATOM 708 C CA . SER A 1 89 ? 1.217 -12.574 -0.206 1.00 60.31 89 SER A CA 1
ATOM 709 C C . SER A 1 89 ? 0.808 -13.186 1.137 1.00 60.31 89 SER A C 1
ATOM 711 O O . SER A 1 89 ? 0.721 -14.409 1.232 1.00 60.31 89 SER A O 1
ATOM 713 N N . LEU A 1 90 ? 0.545 -12.350 2.150 1.00 54.59 90 LEU A N 1
ATOM 714 C CA . LEU A 1 90 ? 0.070 -12.800 3.472 1.00 54.59 90 LEU A CA 1
ATOM 715 C C . LEU A 1 90 ? -1.404 -13.190 3.414 1.00 54.59 90 LEU A C 1
ATOM 717 O O . LEU A 1 90 ? -1.833 -14.154 4.036 1.00 54.59 90 LEU A O 1
ATOM 721 N N . LEU A 1 91 ? -2.175 -12.420 2.647 1.00 56.41 91 LEU A N 1
ATOM 722 C CA . LEU A 1 91 ? -3.608 -12.595 2.520 1.00 56.41 91 LEU A CA 1
ATOM 723 C C . LEU A 1 91 ? -4.008 -12.290 1.077 1.00 56.41 91 LEU A C 1
ATOM 725 O O . LEU A 1 91 ? -3.937 -11.147 0.615 1.00 56.41 91 LEU A O 1
ATOM 729 N N . LYS A 1 92 ? -4.395 -13.336 0.345 1.00 53.72 92 LYS A N 1
ATOM 730 C CA . LYS A 1 92 ? -4.975 -13.222 -0.995 1.00 53.72 92 LYS A CA 1
ATOM 731 C C . LYS A 1 92 ? -6.493 -13.264 -0.847 1.00 53.72 92 LYS A C 1
ATOM 733 O O . LYS A 1 92 ? -7.121 -14.298 -1.052 1.00 53.72 92 LYS A O 1
ATOM 738 N N . LEU A 1 93 ? -7.059 -12.133 -0.437 1.00 52.38 93 LEU A N 1
ATOM 739 C CA . LEU A 1 93 ? -8.500 -11.916 -0.382 1.00 52.38 93 LEU A CA 1
ATOM 740 C C . LEU A 1 93 ? -9.002 -11.783 -1.832 1.00 52.38 93 LEU A C 1
ATOM 742 O O . LEU A 1 93 ? -8.866 -10.738 -2.470 1.00 52.38 93 LEU A O 1
ATOM 746 N N . LYS A 1 94 ? -9.477 -12.892 -2.413 1.00 57.59 94 LYS A N 1
ATOM 747 C CA . LYS A 1 94 ? -9.943 -12.957 -3.813 1.00 57.59 94 LYS A CA 1
ATOM 748 C C . LYS A 1 94 ? -10.904 -11.803 -4.168 1.00 57.59 94 LYS A C 1
ATOM 750 O O . LYS A 1 94 ? -11.622 -11.319 -3.306 1.00 57.59 94 LYS A O 1
ATOM 755 N N . PRO A 1 95 ? -11.048 -11.433 -5.453 1.00 54.25 95 PRO A N 1
ATOM 756 C CA . PRO A 1 95 ? -10.028 -11.277 -6.496 1.00 54.25 95 PRO A CA 1
ATOM 757 C C . PRO A 1 95 ? -9.221 -9.969 -6.393 1.00 54.25 95 PRO A C 1
ATOM 759 O O . PRO A 1 95 ? -8.324 -9.758 -7.204 1.00 54.25 95 PRO A O 1
ATOM 762 N N . TYR A 1 96 ? -9.543 -9.071 -5.455 1.00 54.50 96 TYR A N 1
ATOM 763 C CA . TYR A 1 96 ? -9.179 -7.655 -5.604 1.00 54.50 96 TYR A CA 1
ATOM 764 C C . TYR A 1 96 ? -8.508 -7.009 -4.402 1.00 54.50 96 TYR A C 1
ATOM 766 O O . TYR A 1 96 ? -8.024 -5.889 -4.539 1.00 54.50 96 TYR A O 1
ATOM 774 N N . ILE A 1 97 ? -8.482 -7.671 -3.244 1.00 58.06 97 ILE A N 1
ATOM 775 C CA . ILE A 1 97 ? -7.753 -7.163 -2.088 1.00 58.06 97 ILE A CA 1
ATOM 776 C C . ILE A 1 97 ? -6.538 -8.047 -1.873 1.00 58.06 97 ILE A C 1
ATOM 778 O O . ILE A 1 97 ? -6.654 -9.243 -1.617 1.00 58.06 97 ILE A O 1
ATOM 782 N N . VAL A 1 98 ? -5.345 -7.474 -1.975 1.00 64.62 98 VAL A N 1
ATOM 783 C CA . VAL A 1 98 ? -4.131 -8.231 -1.690 1.00 64.62 98 VAL A CA 1
ATOM 784 C C . VAL A 1 98 ? -3.239 -7.470 -0.744 1.00 64.62 98 VAL A C 1
ATOM 786 O O . VAL A 1 98 ? -2.879 -6.316 -0.982 1.00 64.62 98 VAL A O 1
ATOM 789 N N . LEU A 1 99 ? -2.891 -8.178 0.325 1.00 66.19 99 LEU A N 1
ATOM 790 C CA . LEU A 1 99 ? -1.978 -7.732 1.352 1.00 66.19 99 LEU A CA 1
ATOM 791 C C . LEU A 1 99 ? -0.614 -8.383 1.126 1.00 66.19 99 LEU A C 1
ATOM 793 O O . LEU A 1 99 ? -0.463 -9.608 1.238 1.00 66.19 99 LEU A O 1
ATOM 797 N N . TYR A 1 100 ? 0.383 -7.560 0.826 1.00 66.62 100 TYR A N 1
ATOM 798 C CA . TYR A 1 100 ? 1.766 -8.006 0.732 1.00 66.62 100 TYR A CA 1
ATOM 799 C C . TYR A 1 100 ? 2.451 -7.933 2.087 1.00 66.62 100 TYR A C 1
ATOM 801 O O . TYR A 1 100 ? 2.518 -6.872 2.707 1.00 66.62 100 TYR A O 1
ATOM 809 N N . ALA A 1 101 ? 2.938 -9.092 2.534 1.00 55.72 101 ALA A N 1
ATOM 810 C CA . ALA A 1 101 ? 3.560 -9.268 3.835 1.00 55.72 101 ALA A CA 1
ATOM 811 C C . ALA A 1 101 ? 4.945 -8.651 3.891 1.00 55.72 101 ALA A C 1
ATOM 813 O O . ALA A 1 101 ? 5.240 -7.896 4.804 1.00 55.72 101 ALA A O 1
ATOM 814 N N . ASN A 1 102 ? 5.772 -9.065 2.933 1.00 56.94 102 ASN A N 1
ATOM 815 C CA . ASN A 1 102 ? 7.205 -8.864 2.833 1.00 56.94 102 ASN A CA 1
ATOM 816 C C . ASN A 1 102 ? 7.627 -9.289 1.413 1.00 56.94 102 ASN A C 1
ATOM 818 O O . ASN A 1 102 ? 6.977 -10.140 0.791 1.00 56.94 102 ASN A O 1
ATOM 822 N N . CYS A 1 103 ? 8.712 -8.697 0.919 1.00 55.25 103 CYS A N 1
ATOM 823 C CA . CYS A 1 103 ? 9.443 -9.207 -0.242 1.00 55.25 103 CYS A CA 1
ATOM 824 C C . CYS A 1 103 ? 10.543 -10.140 0.281 1.00 55.25 103 CYS A C 1
ATOM 826 O O . CYS A 1 103 ? 11.203 -9.768 1.256 1.00 55.25 103 CYS A O 1
ATOM 828 N N . LEU A 1 104 ? 10.649 -11.341 -0.292 1.00 52.47 104 LEU A N 1
ATOM 829 C CA . LEU A 1 104 ? 11.607 -12.395 0.068 1.00 52.47 104 LEU A CA 1
ATOM 830 C C . LEU A 1 104 ? 12.885 -12.282 -0.756 1.00 52.47 104 LEU A C 1
ATOM 832 O O . LEU A 1 104 ? 12.748 -12.145 -1.990 1.00 52.47 104 LEU A O 1
#

Radius of gyration: 14.94 Å; chains: 1; bounding box: 40×25×32 Å

Secondary structure (DSSP, 8-state):
---TTTTT--HHHHHHHHHHHHHTTSEEEEETTEEEEEEE-TTT--EEES-SS-HHHHHHHHHHHTT---PPPHHHHHHHHHS---EEEEEEETTTEEEEEEE-

Organism: NCBI:txid70346

Foldseek 3Di:
DPPLCVVPDDPVVVVVVVVVCVVVLQWDDQDQQQIAGWDQDPVPRDIFGQEPVGDVLSNVVVCVLVVHDDDDDPVVCCVCVVPNWAWDFPDCSPDTHTYTYYTD

pLDDT: mean 74.81, std 12.09, range [46.69, 92.88]

InterPro domains:
  IPR045738 Protein of unknown function DUF6088 [PF19570] (3-58)

Sequence (104 aa):
MRNDFNDIANYDQIERTLRNLVQEGELIKVGYGIYTKVRKNQMTGKIIPACLEGADAVIFEALKRLDVQITLGKATENIYLVNPPRFQSLLKLKPYIVLYANCL